Protein AF-A0A495X964-F1 (afdb_monomer_lite)

Organism: NCBI:txid543527

Secondary structure (DSSP, 8-state):
--HHHHHHHHHHTHHHHHHTT-EEETTEEE-TTSEEEEEEE-TT-S-TTT-EEEEEEEEETT-B-TTSPBPGGGEEEE-HHHHHHHH-HHHHHHTTTT-HHHHTTTTSSSEEESSHHHHHHHHHHHHHHHHHHHHHHHHHHHHTT-

Foldseek 3Di:
DDLVLLLVLVVVCVVVCVVLQWDDGSQWIDHPQQKIKGKDKPPPDPDPVQAIKIKIKIFRQVQADPVSDGDPLRIDIDALLNCCVPLPLVNLLVLCVVPPVQSVCSNPRIDTDHDSVSSNVSCVRVVNVVSVVSVVSSVVVVVVVD

Radius of gyration: 15.57 Å; chains: 1; bounding box: 40×28×46 Å

Structure (mmCIF, N/CA/C/O backbone):
data_AF-A0A495X964-F1
#
_entry.id   AF-A0A495X964-F1
#
loop_
_atom_site.group_PDB
_atom_site.id
_atom_site.type_symbol
_atom_site.label_atom_id
_atom_site.label_alt_id
_atom_site.label_comp_id
_atom_site.label_asym_id
_atom_site.label_entity_id
_atom_site.label_seq_id
_atom_site.pdbx_PDB_ins_code
_atom_site.Cartn_x
_atom_site.Cartn_y
_atom_site.Cartn_z
_atom_site.occupancy
_atom_site.B_iso_or_equiv
_atom_site.auth_seq_id
_atom_site.auth_comp_id
_atom_site.auth_asym_id
_atom_site.auth_atom_id
_atom_site.pdbx_PDB_model_num
ATOM 1 N N . MET A 1 1 ? -1.911 0.035 -19.500 1.00 82.44 1 MET A N 1
ATOM 2 C CA . MET A 1 1 ? -2.562 -0.826 -18.487 1.00 82.44 1 MET A CA 1
ATOM 3 C C . MET A 1 1 ? -4.017 -0.430 -18.271 1.00 82.44 1 MET A C 1
ATOM 5 O O . MET A 1 1 ? -4.394 0.698 -18.583 1.00 82.44 1 MET A O 1
ATOM 9 N N . LYS A 1 2 ? -4.821 -1.353 -17.744 1.00 86.38 2 LYS A N 1
ATOM 10 C CA . LYS A 1 2 ? -6.221 -1.197 -17.331 1.00 86.38 2 LYS A CA 1
ATOM 11 C C . LYS A 1 2 ? -6.359 -1.536 -15.843 1.00 86.38 2 LYS A C 1
ATOM 13 O O . LYS A 1 2 ? -5.520 -2.226 -15.274 1.00 86.38 2 LYS A O 1
ATOM 18 N N . ARG A 1 3 ? -7.482 -1.145 -15.232 1.00 86.56 3 ARG A N 1
ATOM 19 C CA . ARG A 1 3 ? -7.821 -1.514 -13.843 1.00 86.56 3 ARG A CA 1
ATOM 20 C C . ARG A 1 3 ? -7.750 -3.028 -13.589 1.00 86.56 3 ARG A C 1
ATOM 22 O O . ARG A 1 3 ? -7.288 -3.437 -12.534 1.00 86.56 3 ARG A O 1
ATOM 29 N N . ALA A 1 4 ? -8.175 -3.833 -14.563 1.00 89.88 4 ALA A N 1
ATOM 30 C CA . ALA A 1 4 ? -8.137 -5.290 -14.465 1.00 89.88 4 ALA A CA 1
ATOM 31 C C . ALA A 1 4 ? -6.709 -5.837 -14.306 1.00 89.88 4 ALA A C 1
ATOM 33 O O . ALA A 1 4 ? -6.524 -6.796 -13.568 1.00 89.88 4 ALA A O 1
ATOM 34 N N . ASP A 1 5 ? -5.711 -5.200 -14.931 1.00 90.94 5 ASP A N 1
ATOM 35 C CA . ASP A 1 5 ? -4.304 -5.586 -14.773 1.00 90.94 5 ASP A CA 1
ATOM 36 C C . ASP A 1 5 ? -3.856 -5.347 -13.324 1.00 90.94 5 ASP A C 1
ATOM 38 O O . ASP A 1 5 ? -3.199 -6.191 -12.724 1.00 90.94 5 ASP A O 1
ATOM 42 N N . PHE A 1 6 ? -4.277 -4.223 -12.731 1.00 91.69 6 PHE A N 1
ATOM 43 C CA . PHE A 1 6 ? -3.992 -3.927 -11.329 1.00 91.69 6 PHE A CA 1
ATOM 44 C C . PHE A 1 6 ? -4.634 -4.941 -10.380 1.00 91.69 6 PHE A C 1
ATOM 46 O O . PHE A 1 6 ? -3.965 -5.464 -9.492 1.00 91.69 6 PHE A O 1
ATOM 53 N N . ASP A 1 7 ? -5.922 -5.228 -10.571 1.00 92.69 7 ASP A N 1
ATOM 54 C CA . ASP A 1 7 ? -6.636 -6.175 -9.715 1.00 92.69 7 ASP A CA 1
ATOM 55 C C . ASP A 1 7 ? -6.066 -7.604 -9.864 1.00 92.69 7 ASP A C 1
ATOM 57 O O . ASP A 1 7 ? -6.005 -8.336 -8.876 1.00 92.69 7 ASP A O 1
ATOM 61 N N . ALA A 1 8 ? -5.598 -7.986 -11.061 1.00 94.44 8 ALA A N 1
ATOM 62 C CA . ALA A 1 8 ? -4.947 -9.273 -11.311 1.00 94.44 8 ALA A CA 1
ATOM 63 C C . ALA A 1 8 ? -3.606 -9.399 -10.576 1.00 94.44 8 ALA A C 1
ATOM 65 O O . ALA A 1 8 ? -3.403 -10.382 -9.868 1.00 94.44 8 ALA A O 1
ATOM 66 N N . VAL A 1 9 ? -2.729 -8.392 -10.673 1.00 96.38 9 VAL A N 1
ATOM 67 C CA . VAL A 1 9 ? -1.457 -8.405 -9.930 1.00 96.38 9 VAL A CA 1
ATOM 68 C C . VAL A 1 9 ? -1.716 -8.368 -8.428 1.00 96.38 9 VAL A C 1
ATOM 70 O O . VAL A 1 9 ? -1.082 -9.097 -7.676 1.00 96.38 9 VAL A O 1
ATOM 73 N N . LEU A 1 10 ? -2.678 -7.569 -7.960 1.00 95.44 10 LEU A N 1
ATOM 74 C CA . LEU A 1 10 ? -3.005 -7.512 -6.537 1.00 95.44 10 LEU A CA 1
ATOM 75 C C . LEU A 1 10 ? -3.463 -8.872 -5.984 1.00 95.44 10 LEU A C 1
ATOM 77 O O . LEU A 1 10 ? -3.143 -9.195 -4.839 1.00 95.44 10 LEU A O 1
ATOM 81 N N . ALA A 1 11 ? -4.171 -9.674 -6.786 1.00 94.94 11 ALA A N 1
ATOM 82 C CA . ALA A 1 11 ? -4.580 -11.023 -6.402 1.00 94.94 11 ALA A CA 1
ATOM 83 C C . ALA A 1 11 ? -3.380 -11.941 -6.108 1.00 94.94 11 ALA A C 1
ATOM 85 O O . ALA A 1 11 ? -3.468 -12.779 -5.210 1.00 94.94 11 ALA A O 1
ATOM 86 N N . GLU A 1 12 ? -2.241 -11.741 -6.784 1.00 96.44 12 GLU A N 1
ATOM 87 C CA . GLU A 1 12 ? -0.994 -12.477 -6.520 1.00 96.44 12 GLU A CA 1
ATOM 88 C C . GLU A 1 12 ? -0.506 -12.261 -5.072 1.00 96.44 12 GLU A C 1
ATOM 90 O O . GLU A 1 12 ? 0.049 -13.169 -4.452 1.00 96.44 12 GLU A O 1
ATOM 95 N N . PHE A 1 13 ? -0.785 -11.090 -4.489 1.00 96.19 13 PHE A N 1
ATOM 96 C CA . PHE A 1 13 ? -0.342 -10.694 -3.149 1.00 96.19 13 PHE A CA 1
ATOM 97 C C . PHE A 1 13 ? -1.399 -10.867 -2.048 1.00 96.19 13 PHE A C 1
ATOM 99 O O . PHE A 1 13 ? -1.118 -10.597 -0.878 1.00 96.19 13 PHE A O 1
ATOM 106 N N . GLU A 1 14 ? -2.615 -11.327 -2.365 1.00 94.12 14 GLU A N 1
ATOM 107 C CA . GLU A 1 14 ? -3.676 -11.475 -1.355 1.00 94.12 14 GLU A CA 1
ATOM 108 C C . GLU A 1 14 ? -3.290 -12.431 -0.217 1.00 94.12 14 GLU A C 1
ATOM 110 O O . GLU A 1 14 ? -3.729 -12.237 0.918 1.00 94.12 14 GLU A O 1
ATOM 115 N N . HIS A 1 15 ? -2.458 -13.439 -0.495 1.00 94.62 15 HIS A N 1
ATOM 116 C CA . HIS A 1 15 ? -1.964 -14.369 0.522 1.00 94.62 15 HIS A CA 1
ATOM 117 C C . HIS A 1 15 ? -1.183 -13.634 1.626 1.00 94.62 15 HIS A C 1
ATOM 119 O O . HIS A 1 15 ? -1.512 -13.788 2.800 1.00 94.62 15 HIS A O 1
ATOM 125 N N . LEU A 1 16 ? -0.257 -12.743 1.254 1.00 95.12 16 LEU A N 1
ATOM 126 C CA . LEU A 1 16 ? 0.541 -11.938 2.182 1.00 95.12 16 LEU A CA 1
ATOM 127 C C . LEU A 1 16 ? -0.347 -11.041 3.056 1.00 95.12 16 LEU A C 1
ATOM 129 O O . LEU A 1 16 ? -0.135 -10.907 4.260 1.00 95.12 16 LEU A O 1
ATOM 133 N N . ILE A 1 17 ? -1.386 -10.446 2.463 1.00 95.38 17 ILE A N 1
ATOM 134 C CA . ILE A 1 17 ? -2.346 -9.601 3.187 1.00 95.38 17 ILE A CA 1
ATOM 135 C C . ILE A 1 17 ? -3.085 -10.422 4.255 1.00 95.38 17 ILE A C 1
ATOM 137 O O . ILE A 1 17 ? -3.226 -9.977 5.399 1.00 95.38 17 ILE A O 1
ATOM 141 N N . ARG A 1 18 ? -3.511 -11.642 3.904 1.00 94.69 18 ARG A N 1
ATOM 142 C CA . ARG A 1 18 ? -4.194 -12.564 4.825 1.00 94.69 18 ARG A CA 1
ATOM 143 C C . ARG A 1 18 ? -3.280 -13.052 5.942 1.00 94.69 18 ARG A C 1
ATOM 145 O O . ARG A 1 18 ? -3.708 -13.076 7.093 1.00 94.69 18 ARG A O 1
ATOM 152 N N . GLU A 1 19 ? -2.026 -13.370 5.637 1.00 94.75 19 GLU A N 1
ATOM 153 C CA . GLU A 1 19 ? -1.024 -13.774 6.634 1.00 94.75 19 GLU A CA 1
ATOM 154 C C . GLU A 1 19 ? -0.784 -12.693 7.695 1.00 94.75 19 GLU A C 1
ATOM 156 O O . GLU A 1 19 ? -0.570 -13.003 8.866 1.00 94.75 19 GLU A O 1
ATOM 161 N N . LYS A 1 20 ? -0.897 -11.409 7.329 1.00 92.25 20 LYS A N 1
ATOM 162 C CA . LYS A 1 20 ? -0.812 -10.292 8.287 1.00 92.25 20 LYS A CA 1
ATOM 163 C C . LYS A 1 20 ? -2.103 -10.055 9.086 1.00 92.25 20 LYS A C 1
ATOM 165 O O . LYS A 1 20 ? -2.153 -9.128 9.899 1.00 92.25 20 LYS A O 1
ATOM 170 N N . GLY A 1 21 ? -3.121 -10.900 8.910 1.00 92.75 21 GLY A N 1
ATOM 171 C CA . GLY A 1 21 ? -4.379 -10.881 9.663 1.00 92.75 21 GLY A CA 1
ATOM 172 C C . GLY A 1 21 ? -5.464 -9.984 9.068 1.00 92.75 21 GLY A C 1
ATOM 173 O O . GLY A 1 21 ? -6.492 -9.764 9.709 1.00 92.75 21 GLY A O 1
ATOM 174 N N . PHE A 1 22 ? -5.262 -9.462 7.858 1.00 94.31 22 PHE A N 1
ATOM 175 C CA . PHE A 1 22 ? -6.279 -8.678 7.170 1.00 94.31 22 PHE A CA 1
ATOM 176 C C . PHE A 1 22 ? -7.227 -9.590 6.386 1.00 94.31 22 PHE A C 1
ATOM 178 O O . PHE A 1 22 ? -6.829 -10.582 5.782 1.00 94.31 22 PHE A O 1
ATOM 185 N N . THR A 1 23 ? -8.505 -9.222 6.351 1.00 93.56 23 THR A N 1
ATOM 186 C CA . THR A 1 23 ? -9.532 -9.896 5.542 1.00 93.56 23 THR A CA 1
ATOM 187 C C . THR A 1 23 ? -10.089 -8.939 4.500 1.00 93.56 23 THR A C 1
ATOM 189 O O . THR A 1 23 ? -10.098 -7.731 4.717 1.00 93.56 23 THR A O 1
ATOM 192 N N . GLY A 1 24 ? -10.572 -9.450 3.371 1.00 91.62 24 GLY A N 1
ATOM 193 C CA . GLY A 1 24 ? -11.084 -8.628 2.272 1.00 91.62 24 GLY A CA 1
ATOM 194 C C . GLY A 1 24 ? -10.586 -9.118 0.919 1.00 91.62 24 GLY A C 1
ATOM 195 O O . GLY A 1 24 ? -10.016 -10.202 0.828 1.00 91.62 24 GLY A O 1
ATOM 196 N N . SER A 1 25 ? -10.847 -8.337 -0.126 1.00 89.62 25 SER A N 1
ATOM 197 C CA . SER A 1 25 ? -10.419 -8.630 -1.500 1.00 89.62 25 SER A CA 1
ATOM 198 C C . SER A 1 25 ? -10.500 -7.372 -2.367 1.00 89.62 25 SER A C 1
ATOM 200 O O . SER A 1 25 ? -11.044 -6.347 -1.940 1.00 89.62 25 SER A O 1
ATOM 202 N N . ARG A 1 26 ? -9.984 -7.449 -3.601 1.00 86.81 26 ARG A N 1
ATOM 203 C CA . ARG A 1 26 ? -10.135 -6.396 -4.632 1.00 86.81 26 ARG A CA 1
ATOM 204 C C . ARG A 1 26 ? -9.664 -5.010 -4.177 1.00 86.81 26 ARG A C 1
ATOM 206 O O . ARG A 1 26 ? -10.273 -3.986 -4.486 1.00 86.81 26 ARG A O 1
ATOM 213 N N . GLY A 1 27 ? -8.585 -4.969 -3.402 1.00 90.94 27 GLY A N 1
ATOM 214 C CA . GLY A 1 27 ? -8.007 -3.705 -2.957 1.00 90.94 27 GLY A CA 1
ATOM 215 C C . GLY A 1 27 ? -8.732 -3.046 -1.796 1.00 90.94 27 GLY A C 1
ATOM 216 O O . GLY A 1 27 ? -8.462 -1.881 -1.539 1.00 90.94 27 GLY A O 1
ATOM 217 N N . THR A 1 28 ? -9.621 -3.748 -1.093 1.00 95.31 28 THR A N 1
ATOM 218 C CA . THR A 1 28 ? -10.198 -3.278 0.172 1.00 95.31 28 THR A CA 1
ATOM 219 C C . THR A 1 28 ? -10.079 -4.360 1.234 1.00 95.31 28 THR A C 1
ATOM 221 O O . THR A 1 28 ? -10.613 -5.459 1.074 1.00 95.31 28 THR A O 1
ATOM 224 N N . TYR A 1 29 ? -9.402 -4.031 2.332 1.00 96.12 29 TYR A N 1
ATOM 225 C CA . TYR A 1 29 ? -9.058 -4.980 3.384 1.00 96.12 29 TYR A CA 1
ATOM 226 C C . TYR A 1 29 ? -9.261 -4.376 4.771 1.00 96.12 29 TYR A C 1
ATOM 228 O O . TYR A 1 29 ? -9.242 -3.159 4.941 1.00 96.12 29 TYR A O 1
ATOM 236 N N . ARG A 1 30 ? -9.463 -5.226 5.776 1.00 94.81 30 ARG A N 1
ATOM 237 C CA . ARG A 1 30 ? -9.769 -4.822 7.152 1.00 94.81 30 ARG A CA 1
ATOM 238 C C . ARG A 1 30 ? -9.098 -5.715 8.185 1.00 94.81 30 ARG A C 1
ATOM 240 O O . ARG A 1 30 ? -9.010 -6.928 7.984 1.00 94.81 30 ARG A O 1
ATOM 247 N N . LEU A 1 31 ? -8.702 -5.114 9.300 1.00 92.69 31 LEU A N 1
ATOM 248 C CA . LEU A 1 31 ? -8.321 -5.818 10.519 1.00 92.69 31 LEU A CA 1
ATOM 249 C C . LEU A 1 31 ? -9.551 -6.099 11.391 1.00 92.69 31 LEU A C 1
ATOM 251 O O . LEU A 1 31 ? -10.533 -5.344 11.358 1.00 92.69 31 LEU A O 1
ATOM 255 N N . PRO A 1 32 ? -9.487 -7.142 12.235 1.00 84.06 32 PRO A N 1
ATOM 256 C CA . PRO A 1 32 ? -10.322 -7.218 13.426 1.00 84.06 32 PRO A CA 1
ATOM 257 C C . PRO A 1 32 ? -10.148 -5.932 14.255 1.00 84.06 32 PRO A C 1
ATOM 259 O O . PRO A 1 32 ? -9.026 -5.500 14.496 1.00 84.06 32 PRO A O 1
ATOM 262 N N . GLY A 1 33 ? -11.249 -5.287 14.647 1.00 81.25 33 GLY A N 1
ATOM 263 C CA . GLY A 1 33 ? -11.216 -4.001 15.364 1.00 81.25 33 GLY A CA 1
ATOM 264 C C . GLY A 1 33 ? -11.573 -2.770 14.524 1.00 81.25 33 GLY A C 1
ATOM 265 O O . GLY A 1 33 ? -11.582 -1.670 15.055 1.00 81.25 33 GLY A O 1
ATOM 266 N N . GLY A 1 34 ? -11.921 -2.939 13.242 1.00 86.88 34 GLY A N 1
ATOM 267 C CA . GLY A 1 34 ? -12.589 -1.899 12.443 1.00 86.88 34 GLY A CA 1
ATOM 268 C C . GLY A 1 34 ? -11.675 -0.990 11.618 1.00 86.88 34 GLY A C 1
ATOM 269 O O . GLY A 1 34 ? -12.183 -0.209 10.808 1.00 86.88 34 GLY A O 1
ATOM 270 N N . VAL A 1 35 ? -10.353 -1.157 11.729 1.00 93.25 35 VAL A N 1
ATOM 271 C CA . VAL A 1 35 ? -9.385 -0.540 10.813 1.00 93.25 35 VAL A CA 1
ATOM 272 C C . VAL A 1 35 ? -9.508 -1.162 9.426 1.00 93.25 35 VAL A C 1
ATOM 274 O O . VAL A 1 35 ? -9.458 -2.381 9.261 1.00 93.25 35 VAL A O 1
ATOM 277 N N . GLN A 1 36 ? -9.650 -0.311 8.421 1.00 95.12 36 GLN A N 1
ATOM 278 C CA . GLN A 1 36 ? -9.721 -0.658 7.011 1.00 95.12 36 GLN A CA 1
ATOM 279 C C . GLN A 1 36 ? -8.591 0.045 6.266 1.00 95.12 36 GLN A C 1
ATOM 281 O O . GLN A 1 36 ? -8.284 1.197 6.555 1.00 95.12 36 GLN A O 1
ATOM 286 N N . PHE A 1 37 ? -8.032 -0.610 5.254 1.00 96.44 37 PHE A N 1
ATOM 287 C CA . PHE A 1 37 ? -7.286 0.084 4.216 1.00 96.44 37 PHE A CA 1
ATOM 288 C C . PHE A 1 37 ? -7.821 -0.251 2.826 1.00 96.44 37 PHE A C 1
ATOM 290 O O . PHE A 1 37 ? -8.380 -1.328 2.589 1.00 96.44 37 PHE A O 1
ATOM 297 N N . LYS A 1 38 ? -7.663 0.686 1.896 1.00 96.31 38 LYS A N 1
ATOM 298 C CA . LYS A 1 38 ? -8.020 0.509 0.490 1.00 96.31 38 LYS A CA 1
ATOM 299 C C . LYS A 1 38 ? -6.915 1.016 -0.425 1.00 96.31 38 LYS A C 1
ATOM 301 O O . LYS A 1 38 ? -6.282 2.029 -0.142 1.00 96.31 38 LYS A O 1
ATOM 306 N N . PHE A 1 39 ? -6.735 0.340 -1.549 1.00 95.31 39 PHE A N 1
ATOM 307 C CA . PHE A 1 39 ? -5.939 0.838 -2.658 1.00 95.31 39 PHE A CA 1
ATOM 308 C C . PHE A 1 39 ? -6.757 1.877 -3.421 1.00 95.31 39 PHE A C 1
ATOM 310 O O . PHE A 1 39 ? -7.766 1.556 -4.057 1.00 95.31 39 PHE A O 1
ATOM 317 N N . VAL A 1 40 ? -6.315 3.129 -3.364 1.00 93.19 40 VAL A N 1
ATOM 318 C CA . VAL A 1 40 ? -6.858 4.200 -4.194 1.00 93.19 40 VAL A CA 1
ATOM 319 C C . VAL A 1 40 ? -6.008 4.251 -5.449 1.00 93.19 40 VAL A C 1
ATOM 321 O O . VAL A 1 40 ? -4.817 4.534 -5.370 1.00 93.19 40 VAL A O 1
ATOM 324 N N . LEU A 1 41 ? -6.617 3.944 -6.594 1.00 90.00 41 LEU A N 1
ATOM 325 C CA . LEU A 1 41 ? -5.991 4.205 -7.883 1.00 90.00 41 LEU A CA 1
ATOM 326 C C . LEU A 1 41 ? -6.345 5.610 -8.318 1.00 90.00 41 LEU A C 1
ATOM 328 O O . LEU A 1 41 ? -7.526 5.973 -8.332 1.00 90.00 41 LEU A O 1
ATOM 332 N N . ASP A 1 42 ? -5.341 6.354 -8.747 1.00 84.12 42 ASP A N 1
ATOM 333 C CA . ASP A 1 42 ? -5.595 7.593 -9.447 1.00 84.12 42 ASP A CA 1
ATOM 334 C C . ASP A 1 42 ? -6.068 7.289 -10.876 1.00 84.12 42 ASP A C 1
ATOM 336 O O . ASP A 1 42 ? -5.289 7.108 -11.810 1.00 84.12 42 ASP A O 1
ATOM 340 N N . LYS A 1 43 ? -7.393 7.178 -11.029 1.00 56.12 43 LYS A N 1
ATOM 341 C CA . LYS A 1 43 ? -8.067 6.932 -12.312 1.00 56.12 43 LYS A CA 1
ATOM 342 C C . LYS A 1 43 ? -7.961 8.134 -13.262 1.00 56.12 43 LYS A C 1
ATOM 344 O O . LYS A 1 43 ? -8.208 7.964 -14.454 1.00 56.12 43 LYS A O 1
ATOM 349 N N . PHE A 1 44 ? -7.635 9.326 -12.755 1.00 53.62 44 PHE A N 1
ATOM 350 C CA . PHE A 1 44 ? -7.592 10.555 -13.551 1.00 53.62 44 PHE A CA 1
ATOM 351 C C . PHE A 1 44 ? -6.199 10.905 -14.070 1.00 53.62 44 PHE A C 1
ATOM 353 O O . PHE A 1 44 ? -6.070 11.910 -14.761 1.00 53.62 44 PHE A O 1
ATOM 360 N N . GLY A 1 45 ? -5.199 10.053 -13.828 1.00 50.00 45 GLY A N 1
ATOM 361 C CA . GLY A 1 45 ? -3.873 10.218 -14.404 1.00 50.00 45 GLY A CA 1
ATOM 362 C C . GLY A 1 45 ? -3.227 11.503 -13.913 1.00 50.00 45 GLY A C 1
ATOM 363 O O . GLY A 1 45 ? -3.162 12.498 -14.635 1.00 50.00 45 GLY A O 1
ATOM 364 N N . TRP A 1 46 ? -2.708 11.490 -12.690 1.00 57.06 46 TRP A N 1
ATOM 365 C CA . TRP A 1 46 ? -1.615 12.382 -12.359 1.00 57.06 46 TRP A CA 1
ATOM 366 C C . TRP A 1 46 ? -0.479 12.139 -13.362 1.00 57.06 46 TRP A C 1
ATOM 368 O O . TRP A 1 46 ? 0.265 11.169 -13.266 1.00 57.06 46 TRP A O 1
ATOM 378 N N . ASP A 1 47 ? -0.420 13.045 -14.340 1.00 61.66 47 ASP A N 1
ATOM 379 C CA . ASP A 1 47 ? 0.481 13.074 -15.490 1.00 61.66 47 ASP A CA 1
ATOM 380 C C . ASP A 1 47 ? 0.289 11.908 -16.496 1.00 61.66 47 ASP A C 1
ATOM 382 O O . ASP A 1 47 ? 0.702 10.773 -16.241 1.00 61.66 47 ASP A O 1
ATOM 386 N N . PRO A 1 48 ? -0.271 12.174 -17.695 1.00 63.94 48 PRO A N 1
ATOM 387 C CA . PRO A 1 48 ? -0.393 11.187 -18.772 1.00 63.94 48 PRO A CA 1
ATOM 388 C C . PRO A 1 48 ? 0.932 10.521 -19.171 1.00 63.94 48 PRO A C 1
ATOM 390 O O . PRO A 1 48 ? 0.913 9.452 -19.778 1.00 63.94 48 PRO A O 1
ATOM 393 N N . GLN A 1 49 ? 2.073 11.140 -18.849 1.00 65.50 49 GLN A N 1
ATOM 3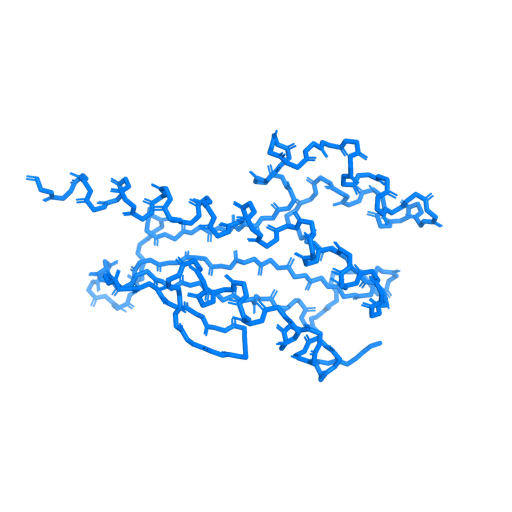94 C CA . GLN A 1 49 ? 3.404 10.603 -19.128 1.00 65.50 49 GLN A CA 1
ATOM 395 C C . GLN A 1 49 ? 3.874 9.579 -18.084 1.00 65.50 49 GLN A C 1
ATOM 397 O O . GLN A 1 49 ? 4.796 8.817 -18.364 1.00 65.50 49 GLN A O 1
ATOM 402 N N . LEU A 1 50 ? 3.267 9.550 -16.892 1.00 64.62 50 LEU A N 1
ATOM 403 C CA . LEU A 1 50 ? 3.664 8.667 -15.787 1.00 64.62 50 LEU A CA 1
ATOM 404 C C . LEU A 1 50 ? 2.864 7.357 -15.744 1.00 64.62 50 LEU A C 1
ATOM 406 O O . LEU A 1 50 ? 3.275 6.409 -15.080 1.00 64.62 50 LEU A O 1
ATOM 410 N N . GLY A 1 51 ? 1.739 7.280 -16.457 1.00 78.50 51 GLY A N 1
ATOM 411 C CA . GLY A 1 51 ? 0.904 6.083 -16.499 1.00 78.50 51 GLY A CA 1
ATOM 412 C C . GLY A 1 51 ? -0.071 6.008 -15.325 1.00 78.50 51 GLY A C 1
ATOM 413 O O . GLY A 1 51 ? -1.022 6.785 -15.267 1.00 78.50 51 GLY A O 1
ATOM 414 N N . TRP A 1 52 ? 0.109 5.026 -14.438 1.00 86.31 52 TRP A N 1
ATOM 415 C CA . TRP A 1 52 ? -0.782 4.760 -13.308 1.00 86.31 52 TRP A CA 1
ATOM 416 C C . TRP A 1 52 ? -0.103 5.051 -11.969 1.00 86.31 52 TRP A C 1
ATOM 418 O O . TRP A 1 52 ? 1.115 4.982 -11.810 1.00 86.31 52 TRP A O 1
ATOM 428 N N . ALA A 1 53 ? -0.929 5.356 -10.973 1.00 89.69 53 ALA A N 1
ATOM 429 C CA . ALA A 1 53 ? -0.480 5.661 -9.630 1.00 89.69 53 ALA A CA 1
ATOM 430 C C . ALA A 1 53 ? -1.456 5.107 -8.590 1.00 89.69 53 ALA A C 1
ATOM 432 O O . ALA A 1 53 ? -2.672 5.075 -8.811 1.00 89.69 53 ALA A O 1
ATOM 433 N N . PHE A 1 54 ? -0.925 4.678 -7.445 1.00 92.88 54 PHE A N 1
ATOM 434 C CA . PHE A 1 54 ? -1.737 4.270 -6.305 1.00 92.88 54 PHE A CA 1
ATOM 435 C C . PHE A 1 54 ? -1.164 4.721 -4.960 1.00 92.88 54 PHE A C 1
ATOM 437 O O . PHE A 1 54 ? 0.032 4.969 -4.815 1.00 92.88 54 PHE A O 1
ATOM 444 N N . LEU A 1 55 ? -2.039 4.815 -3.966 1.00 94.38 55 LEU A N 1
ATOM 445 C CA . LEU A 1 55 ? -1.682 4.929 -2.554 1.00 94.38 55 LEU A CA 1
ATOM 446 C C . LEU A 1 55 ? -2.620 4.051 -1.727 1.00 94.38 55 LEU A C 1
ATOM 448 O O . LEU A 1 55 ? -3.672 3.621 -2.218 1.00 94.38 55 LEU A O 1
ATOM 452 N N . LEU A 1 56 ? -2.255 3.788 -0.474 1.00 96.56 56 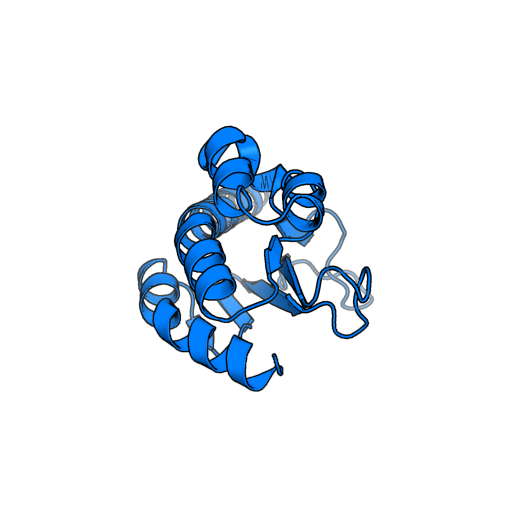LEU A N 1
ATOM 453 C CA . LEU A 1 56 ? -3.184 3.171 0.471 1.00 96.56 56 LEU A CA 1
ATOM 454 C C . LEU A 1 56 ? -3.856 4.259 1.291 1.00 96.56 56 LEU A C 1
ATOM 456 O O . LEU A 1 56 ? -3.177 5.085 1.890 1.00 96.56 56 LEU A O 1
ATOM 460 N N . GLU A 1 57 ? -5.178 4.239 1.351 1.00 96.25 57 GLU A N 1
ATOM 461 C CA . GLU A 1 57 ? -5.935 5.029 2.315 1.00 96.25 57 GLU A CA 1
ATOM 462 C C . GLU A 1 57 ? -6.338 4.114 3.463 1.00 96.25 57 GLU A C 1
ATOM 464 O O . GLU A 1 57 ? -6.936 3.063 3.232 1.00 96.25 57 GLU A O 1
ATOM 469 N N . VAL A 1 58 ? -5.989 4.507 4.681 1.00 95.88 58 VAL A N 1
ATOM 470 C CA . VAL A 1 58 ? -6.200 3.740 5.907 1.00 95.88 58 VAL A CA 1
ATOM 471 C C . VAL A 1 58 ? -7.124 4.543 6.809 1.00 95.88 58 VAL A C 1
ATOM 473 O O . VAL A 1 58 ? -6.943 5.751 6.945 1.00 95.88 58 VAL A O 1
ATOM 476 N N . GLN A 1 59 ? -8.112 3.893 7.416 1.00 95.06 59 GLN A N 1
ATOM 477 C CA . GLN A 1 59 ? -9.067 4.543 8.309 1.00 95.06 59 GLN A CA 1
ATOM 478 C C . GLN A 1 59 ? -9.589 3.591 9.389 1.00 95.06 59 GLN A C 1
ATOM 480 O O . GLN A 1 59 ? -9.806 2.409 9.121 1.00 95.06 59 GLN A O 1
ATOM 485 N N . ASP A 1 60 ? -9.843 4.102 10.591 1.00 92.00 60 ASP A N 1
ATOM 486 C CA . ASP A 1 60 ? -10.573 3.386 11.640 1.00 92.00 60 ASP A CA 1
ATOM 487 C C . ASP A 1 60 ? -12.066 3.731 11.566 1.00 92.00 60 ASP A C 1
ATOM 489 O O . ASP A 1 60 ? -12.514 4.814 11.944 1.00 92.00 60 ASP A O 1
ATOM 493 N N . ASN A 1 61 ? -12.863 2.780 11.077 1.00 87.06 61 ASN A N 1
ATOM 494 C CA . ASN A 1 61 ? -14.300 2.973 10.906 1.00 87.06 61 ASN A CA 1
ATOM 495 C C . ASN A 1 61 ? -15.092 2.954 12.223 1.00 87.06 61 ASN A C 1
ATOM 497 O O . ASN A 1 61 ? -16.301 3.188 12.184 1.00 87.06 61 ASN A O 1
ATOM 501 N N . THR A 1 62 ? -14.464 2.668 13.365 1.00 85.56 62 THR A N 1
ATOM 502 C CA . THR A 1 62 ? -15.124 2.736 14.679 1.00 85.56 62 THR A CA 1
ATOM 503 C C . THR A 1 62 ? -15.219 4.168 15.210 1.00 85.56 62 THR A C 1
ATOM 505 O O . THR A 1 62 ? -16.021 4.444 16.101 1.00 85.56 62 THR A O 1
ATOM 508 N N . ARG A 1 63 ? -14.454 5.105 14.633 1.00 83.44 63 ARG A N 1
ATOM 509 C CA . ARG A 1 63 ? -14.320 6.492 15.102 1.00 83.44 63 ARG A CA 1
ATOM 510 C C . ARG A 1 63 ? -14.965 7.486 14.163 1.00 83.44 63 ARG A C 1
ATOM 512 O O . ARG A 1 63 ? -14.306 8.303 13.520 1.00 83.44 63 ARG A O 1
ATOM 519 N N . LYS A 1 64 ? -16.285 7.394 14.082 1.00 84.19 64 LYS A N 1
ATOM 520 C CA . LYS A 1 64 ? -17.071 8.277 13.235 1.00 84.19 64 LYS A CA 1
ATOM 521 C C . LYS A 1 64 ? -17.649 9.428 14.034 1.00 84.19 64 LYS A C 1
ATOM 523 O O . LYS A 1 64 ? -18.119 9.249 15.154 1.00 84.19 64 LYS A O 1
ATOM 528 N N . ASP A 1 65 ? -17.621 10.606 13.434 1.00 84.00 65 ASP A N 1
ATOM 529 C CA . ASP A 1 65 ? -18.341 11.758 13.944 1.00 84.00 65 ASP A CA 1
ATOM 530 C C . ASP A 1 65 ? -19.864 11.583 13.782 1.00 84.00 65 ASP A C 1
ATOM 532 O O . ASP A 1 65 ? -20.373 10.612 13.213 1.00 84.00 65 ASP A O 1
ATOM 536 N N . LYS A 1 66 ? -20.615 12.574 14.266 1.00 86.31 66 LYS A N 1
ATOM 537 C CA . LYS A 1 66 ? -22.081 12.630 14.154 1.00 86.31 66 LYS A CA 1
ATOM 538 C C . LYS A 1 66 ? -22.610 12.692 12.712 1.00 86.31 66 LYS A C 1
ATOM 540 O O . LYS A 1 66 ? -23.810 12.549 12.507 1.00 86.31 66 LYS A O 1
ATOM 545 N N . TRP A 1 67 ? -21.738 12.906 11.729 1.00 87.31 67 TRP A N 1
ATOM 546 C CA . TRP A 1 67 ? -22.049 12.896 10.300 1.00 87.31 67 TRP A CA 1
ATOM 547 C C . TRP A 1 67 ? -21.555 11.620 9.605 1.00 87.31 67 TRP A C 1
ATOM 549 O O . TRP A 1 67 ? -21.556 11.556 8.378 1.00 87.31 67 TRP A O 1
ATOM 559 N N . ASN A 1 68 ? -21.184 10.588 10.376 1.00 83.00 68 ASN A N 1
ATOM 560 C CA . ASN A 1 68 ? -20.708 9.291 9.892 1.00 83.00 68 ASN A CA 1
ATOM 561 C C . ASN A 1 68 ? -19.367 9.370 9.128 1.00 83.00 68 ASN A C 1
ATOM 563 O O . ASN A 1 68 ? -19.037 8.453 8.371 1.00 83.00 68 ASN A O 1
ATOM 567 N N . ASN A 1 69 ? -18.576 10.427 9.348 1.00 85.38 69 ASN A N 1
ATOM 568 C CA . ASN A 1 69 ? -17.238 10.582 8.780 1.00 85.38 69 ASN A CA 1
ATOM 569 C C . ASN A 1 69 ? -16.168 10.152 9.782 1.00 85.38 69 ASN A C 1
ATOM 571 O O . ASN A 1 69 ? -16.244 10.484 10.963 1.00 85.38 69 ASN A O 1
ATOM 575 N N . VAL A 1 70 ? -15.138 9.454 9.304 1.00 82.94 70 VAL A N 1
ATOM 576 C CA . VAL A 1 70 ? -13.945 9.172 10.113 1.00 82.94 70 VAL A CA 1
ATOM 577 C C . VAL A 1 70 ? -13.152 10.469 10.272 1.00 82.94 70 VAL A C 1
ATOM 579 O O . VAL A 1 70 ? -12.800 11.103 9.271 1.00 82.94 70 VAL A O 1
ATOM 582 N N . THR A 1 71 ? -12.896 10.886 11.514 1.00 80.50 71 THR A N 1
ATOM 583 C CA . THR A 1 71 ? -12.163 12.134 11.775 1.00 80.50 71 THR A CA 1
ATOM 584 C C . THR A 1 71 ? -10.708 12.020 11.313 1.00 80.50 71 THR A C 1
ATOM 586 O O . THR A 1 71 ? -10.168 10.924 11.170 1.00 80.50 71 THR A O 1
ATOM 589 N N . GLY A 1 72 ? -10.067 13.165 11.046 1.00 80.25 72 GLY A N 1
ATOM 590 C CA . GLY A 1 72 ? -8.731 13.225 10.439 1.00 80.25 72 GLY A CA 1
ATOM 591 C C . GLY A 1 72 ? -7.653 12.431 11.184 1.00 80.25 72 GLY A C 1
ATOM 592 O O . GLY A 1 72 ? -6.789 11.852 10.545 1.00 80.25 72 GLY A O 1
ATOM 593 N N . GLU A 1 73 ? -7.738 12.349 12.510 1.00 81.50 73 GLU A N 1
ATOM 594 C CA . GLU A 1 73 ? -6.783 11.621 13.362 1.00 81.50 73 GLU A CA 1
ATOM 595 C C . GLU A 1 73 ? -6.866 10.098 13.193 1.00 81.50 73 GLU A C 1
ATOM 597 O O . GLU A 1 73 ? -5.893 9.382 13.421 1.00 81.50 73 GLU A O 1
ATOM 602 N N . TYR A 1 74 ? -8.017 9.604 12.738 1.00 87.12 74 TYR A N 1
ATOM 603 C CA . TYR A 1 74 ? -8.288 8.185 12.531 1.00 87.12 74 TYR A CA 1
ATOM 604 C C . TYR A 1 74 ? -8.228 7.787 11.056 1.00 87.12 74 TYR A C 1
ATOM 606 O O . TYR A 1 74 ? -8.753 6.741 10.675 1.00 87.12 74 TYR A O 1
ATOM 614 N N . ARG A 1 75 ? -7.593 8.610 10.214 1.00 93.00 75 ARG A N 1
AT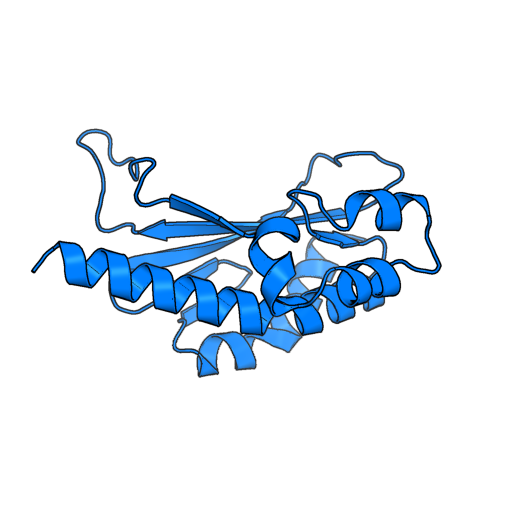OM 615 C CA . ARG A 1 75 ? -7.325 8.297 8.809 1.00 93.00 75 ARG A CA 1
ATOM 616 C C . ARG A 1 75 ? -5.972 8.825 8.362 1.00 93.00 75 ARG A C 1
ATOM 618 O O . ARG A 1 75 ? -5.553 9.909 8.747 1.00 93.00 75 ARG A O 1
ATOM 625 N N . PHE A 1 76 ? -5.311 8.098 7.477 1.00 94.19 76 PHE A N 1
ATOM 626 C CA . PHE A 1 76 ? -4.061 8.545 6.872 1.00 94.19 76 PHE A CA 1
ATOM 627 C C . PHE A 1 76 ? -3.829 7.871 5.519 1.00 94.19 76 PHE A C 1
ATOM 629 O O . PHE A 1 76 ? -4.583 6.990 5.098 1.00 94.19 76 PHE A O 1
ATOM 636 N N . GLN A 1 77 ? -2.796 8.324 4.814 1.00 94.81 77 GLN A N 1
ATOM 637 C CA . GLN A 1 77 ? -2.385 7.769 3.530 1.00 94.81 77 GLN A CA 1
ATOM 638 C C . GLN A 1 77 ? -0.974 7.197 3.632 1.00 94.81 77 GLN A C 1
ATOM 640 O O . GLN A 1 77 ? -0.109 7.792 4.273 1.00 94.81 77 GLN A O 1
ATOM 645 N N . ILE A 1 78 ? -0.745 6.059 2.979 1.00 95.25 78 ILE A N 1
ATOM 646 C CA . ILE A 1 78 ? 0.580 5.452 2.840 1.00 95.25 78 ILE A CA 1
ATOM 647 C C . ILE A 1 78 ? 1.029 5.610 1.396 1.00 95.25 78 ILE A C 1
ATOM 649 O O . ILE A 1 78 ? 0.446 5.024 0.479 1.00 95.25 78 ILE A O 1
ATOM 653 N N . GLY A 1 79 ? 2.090 6.394 1.237 1.00 92.94 79 GLY A N 1
ATOM 654 C CA . GLY A 1 79 ? 2.826 6.595 -0.004 1.00 92.94 79 GLY A CA 1
ATOM 655 C C . GLY A 1 79 ? 4.304 6.227 0.143 1.00 92.94 79 GLY A C 1
ATOM 656 O O . GLY A 1 79 ? 4.737 5.823 1.228 1.00 92.94 79 GLY A O 1
ATOM 657 N N . PRO A 1 80 ? 5.118 6.421 -0.909 1.00 91.06 80 PRO A N 1
ATOM 658 C CA . PRO A 1 80 ? 6.562 6.205 -0.842 1.00 91.06 80 PRO A CA 1
ATOM 659 C C . PRO A 1 80 ? 7.236 6.954 0.315 1.00 91.06 80 PRO A C 1
ATOM 661 O O . PRO A 1 80 ? 8.027 6.363 1.044 1.00 91.06 80 PRO A O 1
ATOM 664 N N . HIS A 1 81 ? 6.874 8.224 0.537 1.00 89.94 81 HIS A N 1
ATOM 665 C CA . HIS A 1 81 ? 7.413 9.036 1.636 1.00 89.94 81 HIS A CA 1
ATOM 666 C C . HIS A 1 81 ? 7.149 8.428 3.027 1.00 89.94 81 HIS A C 1
ATOM 668 O O . HIS A 1 81 ? 7.993 8.524 3.915 1.00 89.94 81 HIS A O 1
ATOM 674 N N . THR A 1 82 ? 6.003 7.765 3.223 1.00 91.38 82 THR A N 1
ATOM 675 C CA . THR A 1 82 ? 5.640 7.115 4.492 1.00 91.38 82 THR A CA 1
ATOM 676 C C . THR A 1 82 ? 6.571 5.945 4.801 1.00 91.38 82 THR A C 1
ATOM 678 O O . THR A 1 82 ? 6.898 5.691 5.957 1.00 91.38 82 THR A O 1
ATOM 681 N N . LEU A 1 83 ? 7.019 5.240 3.760 1.00 90.69 83 LEU A N 1
ATOM 682 C CA . LEU A 1 83 ? 7.832 4.030 3.872 1.00 90.69 83 LEU A CA 1
ATOM 683 C C . LEU A 1 83 ? 9.317 4.279 3.576 1.00 90.69 83 LEU A C 1
ATOM 685 O O . LEU A 1 83 ? 10.106 3.337 3.609 1.00 90.69 83 LEU A O 1
ATOM 689 N N . GLU A 1 84 ? 9.724 5.524 3.312 1.00 87.88 84 GLU A N 1
ATOM 690 C CA . GLU A 1 84 ? 11.081 5.868 2.870 1.00 87.88 84 GLU A CA 1
ATOM 691 C C . GLU A 1 84 ? 12.155 5.383 3.851 1.00 87.88 84 GLU A C 1
ATOM 693 O O . GLU A 1 84 ? 13.198 4.881 3.431 1.00 87.88 84 GLU A O 1
ATOM 698 N N . LYS A 1 85 ? 11.889 5.488 5.159 1.00 87.38 85 LYS A N 1
ATOM 699 C CA . LYS A 1 85 ? 12.812 5.023 6.205 1.00 87.38 85 LYS A CA 1
ATOM 700 C C . LYS A 1 85 ? 12.917 3.499 6.270 1.00 87.38 85 LYS A C 1
ATOM 702 O O . LYS A 1 85 ? 13.987 2.994 6.587 1.00 87.38 85 LYS A O 1
ATOM 707 N N . THR A 1 86 ? 11.832 2.785 5.976 1.00 90.62 86 THR A N 1
ATOM 708 C CA . THR A 1 86 ? 11.766 1.321 6.090 1.00 90.62 86 THR A CA 1
ATOM 709 C C . THR A 1 86 ? 12.281 0.632 4.831 1.00 90.62 86 THR A C 1
ATOM 711 O O . THR A 1 86 ? 13.074 -0.296 4.916 1.00 90.62 86 THR A O 1
ATOM 714 N N . ILE A 1 87 ? 11.859 1.102 3.657 1.00 88.75 87 ILE A N 1
ATOM 715 C CA . ILE A 1 87 ? 12.250 0.546 2.354 1.00 88.75 87 ILE A CA 1
ATOM 716 C C . ILE A 1 87 ? 13.631 1.063 1.919 1.00 88.75 87 ILE A C 1
ATOM 718 O O . ILE A 1 87 ? 14.382 0.386 1.213 1.00 88.75 87 ILE A O 1
ATOM 722 N N . GLY A 1 88 ? 13.977 2.278 2.344 1.00 87.75 88 GLY A N 1
ATOM 723 C CA . GLY A 1 88 ? 15.178 2.979 1.928 1.00 87.75 88 GLY A CA 1
ATOM 724 C C . GLY A 1 88 ? 14.964 3.763 0.635 1.00 87.75 88 GLY A C 1
ATOM 725 O O . GLY A 1 88 ? 14.578 3.227 -0.407 1.00 87.75 88 GLY A O 1
ATOM 726 N N . ARG A 1 89 ? 15.314 5.052 0.675 1.00 87.44 89 ARG A N 1
ATOM 727 C CA . ARG A 1 89 ? 15.217 5.966 -0.474 1.00 87.44 89 ARG A CA 1
ATOM 728 C C . ARG A 1 89 ? 15.913 5.435 -1.731 1.00 87.44 89 ARG A C 1
ATOM 730 O O . ARG A 1 89 ? 15.381 5.559 -2.829 1.00 87.44 89 ARG A O 1
ATOM 737 N N . LYS A 1 90 ? 17.105 4.843 -1.584 1.00 89.38 90 LYS A N 1
ATOM 738 C CA . LYS A 1 90 ? 17.872 4.287 -2.714 1.00 89.38 90 LYS A CA 1
ATOM 739 C C . LYS A 1 90 ? 17.127 3.141 -3.395 1.00 89.38 90 LYS A C 1
ATOM 741 O O . LYS A 1 90 ? 17.113 3.091 -4.616 1.00 89.38 90 LYS A O 1
ATOM 746 N N . THR A 1 91 ? 16.480 2.271 -2.624 1.00 90.75 91 THR A N 1
ATOM 747 C CA . THR A 1 91 ? 15.707 1.137 -3.145 1.00 90.75 91 THR A CA 1
ATOM 748 C C . THR A 1 91 ? 14.526 1.619 -3.982 1.00 90.75 91 THR A C 1
ATOM 750 O O . THR A 1 91 ? 14.372 1.189 -5.121 1.00 90.75 91 THR A O 1
ATOM 753 N N . LEU A 1 92 ? 13.758 2.587 -3.463 1.00 85.25 92 LEU A N 1
ATOM 754 C CA . LEU A 1 92 ? 12.648 3.208 -4.196 1.00 85.25 92 LEU A CA 1
ATOM 755 C C . LEU A 1 92 ? 13.123 3.891 -5.482 1.00 85.25 92 LEU A C 1
ATOM 757 O O . LEU A 1 92 ? 12.491 3.758 -6.520 1.00 85.25 92 LEU A O 1
ATOM 761 N N . ILE A 1 93 ? 14.253 4.600 -5.433 1.00 88.69 93 ILE A N 1
ATOM 762 C CA . ILE A 1 93 ? 14.841 5.249 -6.611 1.00 88.69 93 ILE A CA 1
ATOM 763 C C . ILE A 1 93 ? 15.299 4.219 -7.653 1.00 88.69 93 ILE A C 1
ATOM 765 O O . ILE A 1 93 ? 15.084 4.428 -8.845 1.00 88.69 93 ILE A O 1
ATOM 769 N N . ASN A 1 94 ? 15.931 3.129 -7.215 1.00 91.44 94 ASN A N 1
ATOM 770 C CA . ASN A 1 94 ? 16.463 2.095 -8.101 1.00 91.44 94 ASN A CA 1
ATOM 771 C C . ASN A 1 94 ? 15.361 1.324 -8.834 1.00 91.44 94 ASN A C 1
ATOM 773 O O . ASN A 1 94 ? 15.589 0.891 -9.958 1.00 91.44 94 ASN A O 1
ATOM 777 N N . LEU A 1 95 ? 14.169 1.211 -8.240 1.00 89.88 95 LEU A N 1
ATOM 778 C CA . LEU A 1 95 ? 12.999 0.611 -8.887 1.00 89.88 95 LEU A CA 1
ATOM 779 C C . LEU A 1 95 ? 12.593 1.346 -10.182 1.00 89.88 95 LEU A C 1
ATOM 781 O O . LEU A 1 95 ? 11.986 0.749 -11.067 1.00 89.88 95 LEU A O 1
ATOM 785 N N . TYR A 1 96 ? 12.971 2.621 -10.307 1.00 89.94 96 TYR A N 1
ATOM 786 C CA . TYR A 1 96 ? 12.704 3.470 -11.470 1.00 89.94 96 TYR A CA 1
ATOM 787 C C . TYR A 1 96 ? 13.985 3.881 -12.213 1.00 89.94 96 TYR A C 1
ATOM 789 O O . TYR A 1 96 ? 14.002 4.909 -12.890 1.00 89.94 96 TYR A O 1
ATOM 797 N N . ALA A 1 97 ? 15.098 3.157 -12.046 1.00 89.81 97 ALA A N 1
ATOM 798 C CA . ALA A 1 97 ? 16.397 3.576 -12.584 1.00 89.81 97 ALA A CA 1
ATOM 799 C C . ALA A 1 97 ? 16.395 3.777 -14.112 1.00 89.81 97 ALA A C 1
ATOM 801 O O . ALA A 1 97 ? 17.127 4.628 -14.615 1.00 89.81 97 ALA A O 1
ATOM 802 N N . ASP A 1 98 ? 15.556 3.027 -14.820 1.00 90.06 98 ASP A N 1
ATOM 803 C CA . ASP A 1 98 ? 15.370 3.042 -16.270 1.00 90.06 98 ASP A CA 1
ATOM 804 C C . ASP A 1 98 ? 14.370 4.108 -16.762 1.00 90.06 98 ASP A C 1
ATOM 806 O O . ASP A 1 98 ? 14.335 4.402 -17.955 1.00 90.06 98 ASP A O 1
ATOM 810 N N . ASN A 1 99 ? 13.601 4.743 -15.867 1.00 87.50 99 ASN A N 1
ATOM 811 C CA . ASN A 1 99 ? 12.628 5.780 -16.215 1.00 87.50 99 ASN A CA 1
ATOM 812 C C . ASN A 1 99 ? 12.809 7.035 -15.341 1.00 87.50 99 ASN A C 1
ATOM 814 O O . ASN A 1 99 ? 12.322 7.126 -14.211 1.00 87.50 99 ASN A O 1
ATOM 8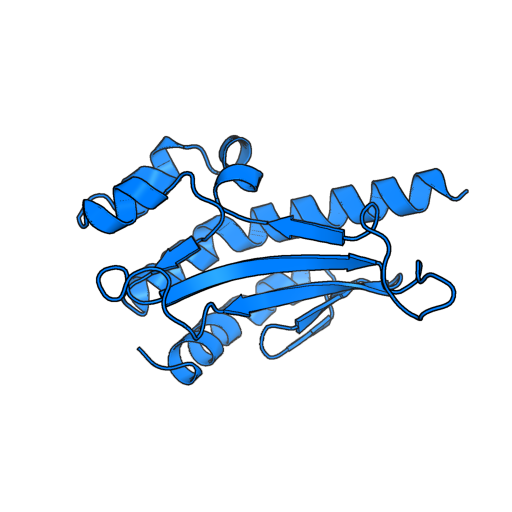18 N N . VAL A 1 100 ? 13.485 8.048 -15.896 1.00 86.75 100 VAL A N 1
ATOM 819 C CA . VAL A 1 100 ? 13.809 9.314 -15.207 1.00 86.75 100 VAL A CA 1
ATOM 820 C C . VAL A 1 100 ? 12.560 10.035 -14.685 1.00 86.75 100 VAL A C 1
ATOM 822 O O . VAL A 1 100 ? 12.593 10.602 -13.589 1.00 86.75 100 VAL A O 1
ATOM 825 N N . MET A 1 101 ? 11.452 9.986 -15.430 1.00 85.06 101 MET A N 1
ATOM 826 C CA . MET A 1 101 ? 10.205 10.646 -15.043 1.00 85.06 101 MET A CA 1
ATOM 827 C C . MET A 1 101 ? 9.610 10.001 -13.791 1.00 85.06 101 MET A C 1
ATOM 829 O O . MET A 1 101 ? 9.336 10.704 -12.817 1.00 85.06 101 MET A O 1
ATOM 833 N N . LEU A 1 102 ? 9.503 8.670 -13.752 1.00 86.19 102 LEU A N 1
ATOM 834 C CA . LEU A 1 102 ? 9.015 7.951 -12.568 1.00 86.19 102 LEU A CA 1
ATOM 835 C C . LEU A 1 102 ? 9.980 8.065 -11.389 1.00 86.19 102 LEU A C 1
ATOM 837 O O . LEU A 1 102 ? 9.557 8.278 -10.252 1.00 86.19 102 LEU A O 1
ATOM 841 N N . ARG A 1 103 ? 11.289 8.038 -11.658 1.00 87.75 103 ARG A N 1
ATOM 842 C CA . ARG A 1 103 ? 12.330 8.225 -10.643 1.00 87.75 103 ARG A CA 1
ATOM 843 C C . ARG A 1 103 ? 12.182 9.544 -9.892 1.00 87.75 103 ARG A C 1
ATOM 845 O O . ARG A 1 103 ? 12.372 9.571 -8.676 1.00 87.75 103 ARG A O 1
ATOM 852 N N . SER A 1 104 ? 11.802 10.621 -10.582 1.00 83.31 104 SER A N 1
ATOM 853 C CA . SER A 1 104 ? 11.545 11.927 -9.956 1.00 83.31 104 SER A CA 1
ATOM 854 C C . SER A 1 104 ? 10.387 11.903 -8.945 1.00 83.31 104 SER A C 1
ATOM 856 O O . SER A 1 104 ? 10.290 12.782 -8.089 1.00 83.31 104 SER A O 1
ATOM 858 N N . ARG A 1 105 ? 9.519 10.884 -9.011 1.00 79.38 105 ARG A N 1
ATOM 859 C CA . ARG A 1 105 ? 8.351 10.705 -8.140 1.00 79.38 105 ARG A CA 1
ATOM 860 C C . ARG A 1 105 ? 8.563 9.682 -7.028 1.00 79.38 105 ARG A C 1
ATOM 862 O O . ARG A 1 105 ? 7.670 9.508 -6.205 1.00 79.38 105 ARG A O 1
ATOM 869 N N . ALA A 1 106 ? 9.740 9.060 -6.940 1.00 79.06 106 ALA A N 1
ATOM 870 C CA . ALA A 1 106 ? 10.040 8.013 -5.960 1.00 79.06 106 ALA A CA 1
ATOM 871 C C . ALA A 1 106 ? 9.877 8.448 -4.487 1.00 79.06 106 ALA A C 1
ATOM 873 O O . ALA A 1 106 ? 9.774 7.599 -3.609 1.00 79.06 106 ALA A O 1
ATOM 874 N N . THR A 1 107 ? 9.849 9.756 -4.209 1.00 75.75 107 THR A N 1
ATOM 875 C CA . THR A 1 107 ? 9.637 10.343 -2.871 1.00 75.75 107 THR A CA 1
ATOM 876 C C . THR A 1 107 ? 8.276 11.036 -2.730 1.00 75.75 107 THR A C 1
ATOM 878 O O . THR A 1 107 ? 8.078 11.837 -1.821 1.00 75.75 107 THR A O 1
ATOM 881 N N . GLY A 1 108 ? 7.355 10.807 -3.666 1.00 82.88 108 GLY A N 1
ATOM 882 C CA . GLY A 1 108 ? 6.041 11.436 -3.680 1.00 82.88 108 GLY A CA 1
ATOM 883 C C . GLY A 1 108 ? 5.039 10.810 -2.706 1.00 82.88 108 GLY A C 1
ATOM 884 O O . GLY A 1 108 ? 5.358 9.985 -1.845 1.00 82.88 108 GLY A O 1
ATOM 885 N N . ILE A 1 109 ? 3.780 11.214 -2.870 1.00 86.75 109 ILE A N 1
ATOM 886 C CA . ILE A 1 109 ? 2.630 10.640 -2.152 1.00 86.75 109 ILE A CA 1
ATOM 887 C C . ILE A 1 109 ? 2.154 9.343 -2.823 1.00 86.75 109 ILE A C 1
ATOM 889 O O . ILE A 1 109 ? 1.609 8.469 -2.159 1.00 86.75 109 ILE A O 1
ATOM 893 N N . TRP A 1 110 ? 2.417 9.181 -4.118 1.00 90.44 110 TRP A N 1
ATOM 894 C CA . TRP A 1 110 ? 1.915 8.071 -4.918 1.00 90.44 110 TRP A CA 1
ATOM 895 C C 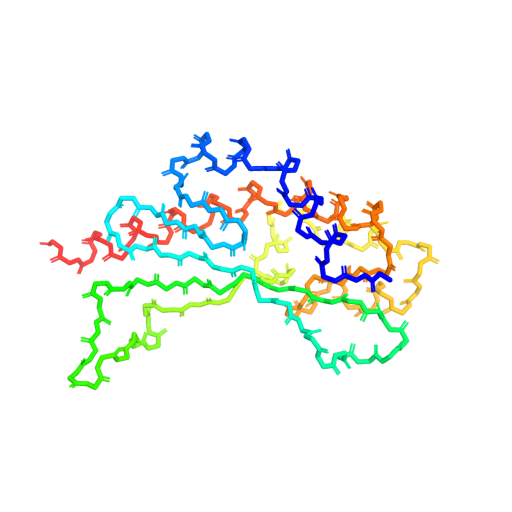. TRP A 1 110 ? 3.014 7.083 -5.293 1.00 90.44 110 TRP A C 1
ATOM 897 O O . TRP A 1 110 ? 4.106 7.484 -5.694 1.00 90.44 110 TRP A O 1
ATOM 907 N N . PHE A 1 111 ? 2.699 5.793 -5.223 1.00 91.88 111 PHE A N 1
ATOM 908 C CA . PHE A 1 111 ? 3.466 4.751 -5.890 1.00 91.88 111 PHE A CA 1
ATOM 909 C C . PHE A 1 111 ? 3.093 4.743 -7.368 1.00 91.88 11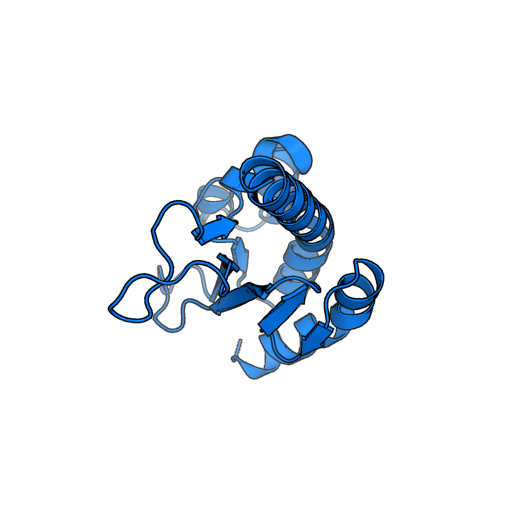1 PHE A C 1
ATOM 911 O O . PHE A 1 111 ? 1.923 4.569 -7.708 1.00 91.88 111 PHE A O 1
ATOM 918 N N . VAL A 1 112 ? 4.075 4.957 -8.236 1.00 90.00 112 VAL A N 1
ATOM 919 C CA . VAL A 1 112 ? 3.865 5.114 -9.678 1.00 90.00 112 VAL A CA 1
ATOM 920 C C . VAL A 1 112 ? 4.299 3.858 -10.425 1.00 90.00 112 VAL A C 1
ATOM 922 O O . VAL A 1 112 ? 5.219 3.164 -9.998 1.00 90.00 112 VAL A O 1
ATOM 925 N N . PHE A 1 113 ? 3.625 3.545 -11.525 1.00 89.69 113 PHE A N 1
ATOM 926 C CA . PHE A 1 113 ? 3.924 2.391 -12.365 1.00 89.69 113 PHE A CA 1
ATOM 927 C C . PHE A 1 113 ? 3.313 2.581 -13.759 1.00 89.69 113 PHE A C 1
ATOM 929 O O . PHE A 1 113 ? 2.225 3.128 -13.923 1.00 89.69 113 PHE A O 1
ATOM 936 N N . ASP A 1 114 ? 4.012 2.107 -14.775 1.00 88.06 114 ASP A N 1
ATOM 937 C CA . ASP A 1 114 ? 3.650 2.206 -16.192 1.00 88.06 114 ASP A CA 1
ATOM 938 C C . ASP A 1 114 ? 3.359 0.834 -16.820 1.00 88.06 114 ASP A C 1
ATOM 940 O O . ASP A 1 114 ? 2.591 0.753 -17.786 1.00 88.06 114 ASP A O 1
ATOM 944 N N . ASP A 1 115 ? 3.889 -0.242 -16.233 1.00 90.69 115 ASP A N 1
ATOM 945 C CA . ASP A 1 115 ? 3.649 -1.623 -16.645 1.00 90.69 115 ASP A CA 1
ATOM 946 C C . ASP A 1 115 ? 3.362 -2.590 -15.471 1.00 90.69 115 ASP A C 1
ATOM 948 O O . ASP A 1 115 ? 3.400 -2.240 -14.285 1.00 90.69 115 ASP A O 1
ATOM 952 N N . VAL A 1 116 ? 3.007 -3.828 -15.834 1.00 93.31 116 VAL A N 1
ATOM 953 C CA . VAL A 1 116 ? 2.631 -4.912 -14.910 1.00 93.31 116 VAL A CA 1
ATOM 954 C C . VAL A 1 116 ? 3.809 -5.365 -14.046 1.00 93.31 116 VAL A C 1
ATOM 956 O O . VAL A 1 116 ? 3.623 -5.630 -12.858 1.00 93.31 116 VAL A O 1
ATOM 959 N N . GLU A 1 117 ? 5.013 -5.441 -14.611 1.00 94.19 117 GLU A N 1
ATOM 960 C CA . GLU A 1 117 ? 6.202 -5.899 -13.888 1.00 94.19 117 GLU A CA 1
ATOM 961 C C . GLU A 1 117 ? 6.623 -4.874 -12.837 1.00 94.19 117 GLU A C 1
ATOM 963 O O . GLU A 1 117 ? 6.906 -5.227 -11.691 1.00 94.19 117 GLU A O 1
ATOM 968 N N . ARG A 1 118 ? 6.565 -3.586 -13.182 1.00 92.75 118 ARG A N 1
ATOM 969 C CA . ARG A 1 118 ? 6.798 -2.491 -12.248 1.00 92.75 118 ARG A CA 1
ATOM 970 C C . ARG A 1 118 ? 5.734 -2.455 -11.164 1.00 92.75 118 ARG A C 1
ATOM 972 O O . ARG A 1 118 ? 6.090 -2.299 -10.001 1.00 92.75 118 ARG A O 1
ATOM 979 N N . LEU A 1 119 ? 4.456 -2.663 -11.493 1.00 94.12 119 LEU A N 1
ATOM 980 C CA . LEU A 1 119 ? 3.410 -2.793 -10.475 1.00 94.12 119 LEU A CA 1
ATOM 981 C C . LEU A 1 119 ? 3.718 -3.932 -9.491 1.00 94.12 119 LEU A C 1
ATOM 983 O O . LEU A 1 119 ? 3.642 -3.731 -8.277 1.00 94.12 119 LEU A O 1
ATOM 987 N N . ARG A 1 120 ? 4.096 -5.110 -10.000 1.00 96.94 120 ARG A N 1
ATOM 988 C CA . ARG A 1 120 ? 4.468 -6.263 -9.171 1.00 96.94 120 ARG A CA 1
ATOM 989 C C . ARG A 1 120 ? 5.678 -5.950 -8.291 1.00 96.94 120 ARG A C 1
ATOM 991 O O . ARG A 1 120 ? 5.642 -6.237 -7.098 1.00 96.94 120 ARG A O 1
ATOM 998 N N . ALA A 1 121 ? 6.712 -5.317 -8.843 1.00 95.50 121 ALA A N 1
ATOM 999 C CA . ALA A 1 121 ? 7.902 -4.910 -8.099 1.00 95.50 121 ALA A CA 1
ATOM 1000 C C . ALA A 1 121 ? 7.576 -3.888 -6.999 1.00 95.50 121 ALA A C 1
ATOM 1002 O O . ALA A 1 121 ? 8.047 -4.021 -5.870 1.00 95.50 121 ALA A O 1
ATOM 1003 N N . VAL A 1 122 ? 6.733 -2.895 -7.302 1.00 94.44 122 VAL A N 1
ATOM 1004 C CA . VAL A 1 122 ? 6.267 -1.902 -6.328 1.00 94.44 122 VAL A CA 1
ATOM 1005 C C . VAL A 1 122 ? 5.524 -2.590 -5.189 1.00 94.44 122 VAL A C 1
ATOM 1007 O O . VAL A 1 122 ? 5.868 -2.358 -4.032 1.00 94.44 122 VAL A O 1
ATOM 1010 N N . LEU A 1 123 ? 4.541 -3.445 -5.494 1.00 96.50 123 LEU A N 1
ATOM 1011 C CA . LEU A 1 123 ? 3.765 -4.175 -4.487 1.00 96.50 123 LEU A CA 1
ATOM 1012 C C . LEU A 1 123 ? 4.653 -5.095 -3.645 1.00 96.50 123 LEU A C 1
ATOM 1014 O O . LEU A 1 123 ? 4.568 -5.054 -2.419 1.00 96.50 123 LEU A O 1
ATOM 1018 N N . GLY A 1 124 ? 5.555 -5.847 -4.277 1.00 96.25 124 GLY A N 1
ATOM 1019 C CA . GLY A 1 124 ? 6.505 -6.715 -3.581 1.00 96.25 124 GLY A CA 1
ATOM 1020 C C . GLY A 1 124 ? 7.435 -5.960 -2.633 1.00 96.25 124 GLY A C 1
ATOM 1021 O O . GLY A 1 124 ? 7.818 -6.494 -1.597 1.00 96.25 124 GLY A O 1
ATOM 1022 N N . LEU A 1 125 ? 7.751 -4.702 -2.942 1.00 94.56 125 LEU A N 1
ATOM 1023 C CA . LEU A 1 125 ? 8.592 -3.864 -2.096 1.00 94.56 125 LEU A CA 1
ATOM 1024 C C . LEU A 1 125 ? 7.823 -3.199 -0.945 1.00 94.56 125 LEU A C 1
ATOM 1026 O O . LEU A 1 125 ? 8.337 -3.087 0.166 1.00 94.56 125 LEU A O 1
ATOM 1030 N N . MET A 1 126 ? 6.615 -2.699 -1.215 1.00 94.81 126 MET A N 1
ATOM 1031 C CA . MET A 1 126 ? 5.892 -1.813 -0.295 1.00 94.81 126 MET A CA 1
ATOM 1032 C C . MET A 1 126 ? 4.901 -2.522 0.621 1.00 94.81 126 MET A C 1
ATOM 1034 O O . MET A 1 126 ? 4.618 -2.009 1.705 1.00 94.81 126 MET A O 1
ATOM 1038 N N . LEU A 1 127 ? 4.356 -3.668 0.206 1.00 96.06 127 LEU A N 1
ATOM 1039 C CA . LEU A 1 127 ? 3.146 -4.199 0.823 1.00 96.06 127 LEU A CA 1
ATOM 1040 C C . LEU A 1 127 ? 3.385 -4.662 2.257 1.00 96.06 127 LEU A C 1
ATOM 1042 O O . LEU A 1 127 ? 2.665 -4.246 3.159 1.00 96.06 127 LEU A O 1
ATOM 1046 N N . GLU A 1 128 ? 4.419 -5.461 2.504 1.00 95.62 128 GLU A N 1
ATOM 1047 C CA . GLU A 1 128 ? 4.728 -5.914 3.860 1.00 95.62 128 GLU A CA 1
ATOM 1048 C C . GLU A 1 128 ? 5.076 -4.755 4.820 1.00 95.62 128 GLU A C 1
ATOM 1050 O O . GLU A 1 128 ? 4.446 -4.674 5.882 1.00 95.62 128 GLU A O 1
ATOM 1055 N N . PRO A 1 129 ? 5.969 -3.805 4.464 1.00 95.62 129 PRO A N 1
ATOM 1056 C CA . PRO A 1 129 ? 6.203 -2.608 5.272 1.00 95.62 129 PRO A CA 1
ATOM 1057 C C . PRO A 1 129 ? 4.934 -1.792 5.544 1.00 95.62 129 PRO A C 1
ATOM 1059 O O . PRO A 1 129 ? 4.732 -1.321 6.664 1.00 95.62 129 PRO A O 1
ATOM 1062 N N . ALA A 1 130 ? 4.060 -1.644 4.546 1.00 96.38 130 ALA A N 1
ATOM 1063 C CA . ALA A 1 130 ? 2.806 -0.919 4.700 1.00 96.38 130 ALA A CA 1
ATOM 1064 C C . ALA A 1 130 ? 1.858 -1.618 5.684 1.00 96.38 130 ALA A C 1
ATOM 1066 O O . ALA A 1 130 ? 1.322 -0.969 6.579 1.00 96.38 130 ALA A O 1
ATOM 1067 N N . LEU A 1 131 ? 1.682 -2.937 5.566 1.00 96.44 131 LEU A N 1
ATOM 1068 C CA . LEU A 1 131 ? 0.828 -3.716 6.468 1.00 96.44 131 LEU A CA 1
ATOM 1069 C C . LEU A 1 131 ? 1.339 -3.664 7.915 1.00 96.44 131 LEU A C 1
ATOM 1071 O O . LEU A 1 131 ? 0.541 -3.507 8.840 1.00 96.44 131 LEU A O 1
ATOM 1075 N N . ALA A 1 132 ? 2.659 -3.742 8.113 1.00 94.94 132 ALA A N 1
ATOM 1076 C CA . ALA A 1 132 ? 3.276 -3.584 9.428 1.00 94.94 132 ALA A CA 1
ATOM 1077 C C . ALA A 1 132 ? 3.022 -2.185 10.013 1.00 94.94 132 ALA A C 1
ATOM 1079 O O . ALA A 1 132 ? 2.658 -2.057 11.182 1.00 94.94 132 ALA A O 1
ATOM 1080 N N . HIS A 1 133 ? 3.144 -1.141 9.190 1.00 94.69 133 HIS A N 1
ATOM 1081 C CA . HIS A 1 133 ? 2.871 0.234 9.599 1.00 94.69 133 HIS A CA 1
ATOM 1082 C C . HIS A 1 133 ? 1.399 0.450 9.988 1.00 94.69 133 HIS A C 1
ATOM 1084 O O . HIS A 1 133 ? 1.122 1.030 11.037 1.00 94.69 133 HIS A O 1
ATOM 1090 N N . ILE A 1 134 ? 0.452 -0.073 9.197 1.00 95.06 134 ILE A N 1
ATOM 1091 C CA . ILE A 1 134 ? -0.988 -0.018 9.505 1.00 95.06 134 ILE A CA 1
ATOM 1092 C C . ILE A 1 134 ? -1.276 -0.678 10.849 1.00 95.06 134 ILE A C 1
ATOM 1094 O O . ILE A 1 134 ? -2.045 -0.146 11.647 1.00 95.06 134 ILE A O 1
ATOM 1098 N N . ARG A 1 135 ? -0.661 -1.834 11.105 1.00 92.94 135 ARG A N 1
ATOM 1099 C CA . ARG A 1 135 ? -0.878 -2.581 12.339 1.00 92.94 135 ARG A CA 1
ATOM 1100 C C . ARG A 1 135 ? -0.340 -1.843 13.562 1.00 92.94 135 ARG A C 1
ATOM 1102 O O . ARG A 1 135 ? -1.081 -1.682 14.524 1.00 92.94 135 ARG A O 1
ATOM 1109 N N . ALA A 1 136 ? 0.887 -1.330 13.492 1.00 92.19 136 ALA A N 1
ATOM 1110 C CA . ALA A 1 136 ? 1.469 -0.535 14.573 1.00 92.19 136 ALA A CA 1
ATOM 1111 C C . ALA A 1 136 ? 0.616 0.706 14.891 1.00 92.19 136 ALA A C 1
ATOM 1113 O O . ALA A 1 136 ? 0.379 1.034 16.053 1.00 92.19 136 ALA A O 1
ATOM 1114 N N . TRP A 1 137 ? 0.098 1.371 13.855 1.00 92.00 137 TRP A N 1
ATOM 1115 C CA . TRP A 1 137 ? -0.823 2.488 14.030 1.00 92.00 137 TRP A CA 1
ATOM 1116 C C . TRP A 1 137 ? -2.146 2.051 14.675 1.00 92.00 137 TRP A C 1
ATOM 1118 O O . TRP A 1 137 ? -2.581 2.679 15.639 1.00 92.00 137 TRP A O 1
ATOM 1128 N N . ALA A 1 138 ? -2.751 0.953 14.212 1.00 90.38 138 ALA A N 1
ATOM 1129 C CA . ALA A 1 138 ? -3.991 0.419 14.776 1.00 90.38 138 ALA A CA 1
ATOM 1130 C C . ALA A 1 138 ? -3.844 0.088 16.271 1.00 90.38 138 ALA A C 1
ATOM 1132 O O . ALA A 1 138 ? -4.698 0.458 17.074 1.00 90.38 138 ALA A O 1
ATOM 1133 N N . GLU A 1 139 ? -2.732 -0.546 16.647 1.00 89.94 139 GLU A N 1
ATOM 1134 C CA . GLU A 1 139 ? -2.394 -0.857 18.039 1.00 89.94 139 GLU A CA 1
ATOM 1135 C C . GLU A 1 139 ? -2.235 0.425 18.877 1.00 89.94 139 GLU A C 1
ATOM 1137 O O . GLU A 1 139 ? -2.781 0.506 19.977 1.00 89.94 139 GLU A O 1
ATOM 1142 N N . SER A 1 140 ? -1.584 1.468 18.341 1.00 87.12 140 SER A N 1
ATOM 1143 C CA . SER A 1 140 ? -1.445 2.756 19.044 1.00 87.12 140 SER A CA 1
ATOM 1144 C C . SER A 1 140 ? -2.779 3.474 19.273 1.00 87.12 140 SER A C 1
ATOM 1146 O O . SER A 1 140 ? -3.011 4.043 20.339 1.00 87.12 140 SER A O 1
ATOM 1148 N N . VAL A 1 141 ? -3.685 3.422 18.294 1.00 82.19 141 VAL A N 1
ATOM 1149 C CA . VAL A 1 141 ? -5.000 4.069 18.374 1.00 82.19 141 VAL A CA 1
ATOM 1150 C C . VAL A 1 141 ? -5.881 3.366 19.407 1.00 82.19 141 VAL A C 1
ATOM 1152 O O . VAL A 1 141 ? -6.561 4.022 20.198 1.00 82.19 141 VAL A O 1
ATOM 1155 N N . GLN A 1 142 ? -5.843 2.033 19.435 1.00 77.38 142 GLN A N 1
ATOM 1156 C CA . GLN A 1 142 ? -6.584 1.234 20.409 1.00 77.38 142 GLN A CA 1
ATOM 1157 C C . GLN A 1 142 ? -6.048 1.424 21.833 1.00 77.38 142 GLN A C 1
ATOM 1159 O O . GLN A 1 142 ? -6.844 1.586 22.757 1.00 77.38 142 GLN A O 1
ATOM 1164 N N . ALA A 1 143 ? -4.724 1.474 22.012 1.00 74.25 143 ALA A N 1
ATOM 1165 C CA . ALA A 1 143 ? -4.101 1.705 23.315 1.00 74.25 143 ALA A CA 1
ATOM 1166 C C . ALA A 1 143 ? -4.487 3.061 23.930 1.00 74.25 143 ALA A C 1
ATOM 1168 O O . ALA A 1 143 ? -4.702 3.135 25.130 1.00 74.25 143 ALA A O 1
ATOM 1169 N N . ASN A 1 144 ? -4.658 4.106 23.115 1.00 63.66 144 ASN A N 1
ATOM 1170 C CA . ASN A 1 144 ? -5.052 5.445 23.578 1.00 63.66 144 ASN A CA 1
ATOM 1171 C C . ASN A 1 144 ? -6.540 5.575 23.958 1.00 63.66 144 ASN A C 1
ATOM 1173 O O . ASN A 1 144 ? -7.004 6.673 24.263 1.00 63.66 144 ASN A O 1
ATOM 1177 N N . THR A 1 145 ? -7.313 4.491 23.872 1.00 57.28 145 THR A N 1
ATOM 1178 C CA . THR A 1 145 ? -8.749 4.487 24.200 1.00 57.28 145 THR A CA 1
ATOM 1179 C C . THR A 1 145 ? -9.059 3.773 25.512 1.00 57.28 145 THR A C 1
ATOM 1181 O O . THR A 1 145 ? -10.112 4.024 26.097 1.00 57.28 145 THR A O 1
ATOM 1184 N N . ASN A 1 146 ? -8.170 2.886 25.956 1.00 49.97 146 ASN A N 1
ATOM 1185 C CA . ASN A 1 146 ? -8.284 2.206 27.246 1.00 49.97 146 ASN A CA 1
ATOM 1186 C C . ASN A 1 146 ? -7.623 3.037 28.344 1.00 49.97 146 ASN A C 1
ATOM 1188 O O . ASN A 1 146 ? -8.138 2.982 29.481 1.00 49.97 146 ASN A O 1
#

pLDDT: mean 87.84, std 9.83, range [49.97, 96.94]

Sequence (146 aa):
MKRADFDAVLAEFEHLIREKGFTGSRGTYRLPGGVQFKFVLDKFGWDPQLGWAFLLEVQDNTRKDKWNNVTGEYRFQIGPHTLEKTIGRKTLINLYADNVMLRSRATGIWFVFDDVERLRAVLGLMLEPALAHIRAWAESVQANTN